Protein AF-A0AA44EJS5-F1 (afdb_monomer)

InterPro domains:
  IPR013342 Mandelate racemase, C-terminal domain [PF13378] (2-54)
  IPR036849 Enolase-like, C-terminal domain superfamily [G3DSA:3.20.20.120] (1-50)
  IPR036849 Enolase-like, C-terminal domain superfamily [SSF51604] (2-90)

Structure (mmCIF, N/CA/C/O backbone):
data_AF-A0AA44EJS5-F1
#
_entry.id   AF-A0AA44EJS5-F1
#
loop_
_atom_site.group_PDB
_atom_site.id
_atom_site.type_symbol
_atom_site.label_atom_id
_atom_site.label_alt_id
_atom_site.label_comp_id
_atom_site.label_asym_id
_atom_site.label_entity_id
_atom_site.label_seq_id
_atom_site.pdbx_PDB_ins_code
_atom_site.Cartn_x
_atom_site.Cartn_y
_atom_site.Cartn_z
_atom_site.occupancy
_atom_site.B_iso_or_equiv
_atom_site.auth_seq_id
_atom_site.auth_comp_id
_atom_site.auth_asym_id
_atom_site.auth_atom_id
_atom_site.pdbx_PDB_model_num
ATOM 1 N N . MET A 1 1 ? -3.210 5.146 6.265 1.00 96.38 1 MET A N 1
ATOM 2 C CA . MET A 1 1 ? -4.496 5.267 5.538 1.00 96.38 1 MET A CA 1
ATOM 3 C C . MET A 1 1 ? -5.679 5.199 6.496 1.00 96.38 1 MET A C 1
ATOM 5 O O . MET A 1 1 ? -6.405 6.175 6.585 1.00 96.38 1 MET A O 1
ATOM 9 N N . THR A 1 2 ? -5.822 4.127 7.281 1.00 97.38 2 THR A N 1
ATOM 10 C CA . THR A 1 2 ? -6.972 3.896 8.180 1.00 97.38 2 THR A CA 1
ATOM 11 C C . THR A 1 2 ? -7.338 5.075 9.091 1.00 97.38 2 THR A C 1
ATOM 13 O O . THR A 1 2 ? -8.488 5.493 9.089 1.00 97.38 2 THR A O 1
ATOM 16 N N . HIS A 1 3 ? -6.381 5.669 9.819 1.00 98.19 3 HIS A N 1
ATOM 17 C CA . HIS A 1 3 ? -6.682 6.779 10.740 1.00 98.19 3 HIS A CA 1
ATOM 18 C C . HIS A 1 3 ? -7.273 8.014 10.047 1.00 98.19 3 HIS A C 1
ATOM 20 O O . HIS A 1 3 ? -8.266 8.555 10.522 1.00 98.19 3 HIS A O 1
ATOM 26 N N . VAL A 1 4 ? -6.689 8.461 8.927 1.00 98.38 4 VAL A N 1
ATOM 27 C CA . VAL A 1 4 ? -7.214 9.636 8.210 1.00 98.38 4 VAL A CA 1
ATOM 28 C C . VAL A 1 4 ? -8.559 9.324 7.560 1.00 98.38 4 VAL A C 1
ATOM 30 O O . VAL A 1 4 ? -9.458 10.154 7.624 1.00 98.38 4 VAL A O 1
ATOM 33 N N . ALA A 1 5 ? -8.734 8.113 7.024 1.00 98.31 5 ALA A N 1
ATOM 34 C CA . ALA A 1 5 ? -10.008 7.675 6.465 1.00 98.31 5 ALA A CA 1
ATOM 35 C C . ALA A 1 5 ? -11.127 7.707 7.517 1.00 98.31 5 ALA A C 1
ATOM 37 O O . ALA A 1 5 ? -12.165 8.319 7.293 1.00 98.31 5 ALA A O 1
ATOM 38 N N . ALA A 1 6 ? -10.872 7.151 8.704 1.00 98.00 6 ALA A N 1
ATOM 39 C CA . ALA A 1 6 ? -11.828 7.151 9.809 1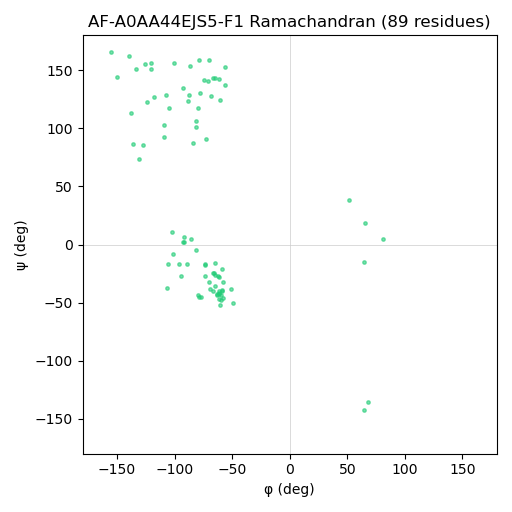.00 98.00 6 ALA A CA 1
ATOM 40 C C . ALA A 1 6 ? -12.149 8.553 10.357 1.00 98.00 6 ALA A C 1
ATOM 42 O O . ALA A 1 6 ? -13.226 8.768 10.906 1.00 98.00 6 ALA A O 1
ATOM 43 N N . ALA A 1 7 ? -11.226 9.506 10.215 1.00 98.31 7 ALA A N 1
ATOM 44 C CA . ALA A 1 7 ? -11.398 10.883 10.670 1.00 98.31 7 ALA A CA 1
ATOM 45 C C . ALA A 1 7 ? -11.984 11.823 9.598 1.00 98.31 7 ALA A C 1
ATOM 47 O O . ALA A 1 7 ? -12.110 13.018 9.862 1.00 98.31 7 ALA A O 1
ATOM 48 N N . THR A 1 8 ? -12.323 11.324 8.403 1.00 98.62 8 THR A N 1
ATOM 49 C CA . THR A 1 8 ? -12.786 12.148 7.274 1.00 98.62 8 THR A CA 1
ATOM 50 C C . THR A 1 8 ? -14.280 11.921 7.013 1.00 98.62 8 THR A C 1
ATOM 52 O O . THR A 1 8 ? -14.636 10.925 6.385 1.00 98.62 8 THR A O 1
ATOM 55 N N . PRO A 1 9 ? -15.180 12.838 7.432 1.00 98.38 9 PRO A N 1
ATOM 56 C CA . PRO A 1 9 ? -16.629 12.610 7.364 1.00 98.38 9 PRO A CA 1
ATOM 57 C C . PRO A 1 9 ? -17.189 12.411 5.951 1.00 98.38 9 PRO A C 1
ATOM 59 O O . PRO A 1 9 ? -18.229 11.785 5.782 1.00 98.38 9 PRO A O 1
ATOM 62 N N . ASN A 1 10 ? -16.529 12.974 4.940 1.00 98.31 10 ASN A N 1
ATOM 63 C CA . ASN A 1 10 ? -16.957 12.924 3.544 1.00 98.31 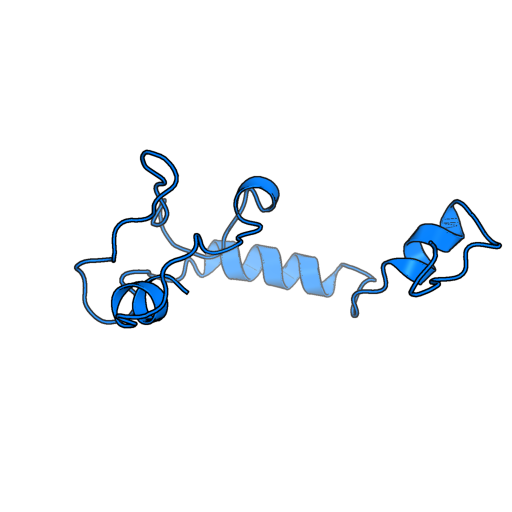10 ASN A CA 1
ATOM 64 C C . ASN A 1 10 ? -16.182 11.899 2.697 1.00 98.31 10 ASN A C 1
ATOM 66 O O . ASN A 1 10 ? -16.313 11.914 1.474 1.00 98.31 10 ASN A O 1
ATOM 70 N N . LEU A 1 11 ? -15.385 11.018 3.311 1.00 98.12 11 LEU A N 1
ATOM 71 C CA . LEU A 1 11 ? -14.792 9.880 2.611 1.00 98.12 11 LEU A CA 1
ATOM 72 C C . LEU A 1 11 ? -15.808 8.731 2.582 1.00 98.12 11 LEU A C 1
ATOM 74 O O . LEU A 1 11 ? -15.858 7.910 3.491 1.00 98.12 11 LEU A O 1
ATOM 78 N N . SER A 1 12 ? -16.666 8.726 1.561 1.00 96.94 12 SER A N 1
ATOM 79 C CA . SER A 1 12 ? -17.833 7.834 1.486 1.00 96.94 12 SER A CA 1
ATOM 80 C C . SER A 1 12 ? -17.663 6.609 0.582 1.00 96.94 12 SER A C 1
ATOM 82 O O . SER A 1 12 ? -18.554 5.766 0.555 1.00 96.94 12 SER A O 1
ATOM 84 N N . TYR A 1 13 ? -16.571 6.525 -0.179 1.00 98.31 13 TYR A N 1
ATOM 85 C CA . TYR A 1 13 ? -16.224 5.346 -0.978 1.00 98.31 13 TYR A CA 1
ATOM 86 C C . TYR A 1 13 ? -15.163 4.507 -0.268 1.00 98.31 13 TYR A C 1
ATOM 88 O O . TYR A 1 13 ? -14.384 5.031 0.532 1.00 98.31 13 TYR A O 1
ATOM 96 N N . ASP A 1 14 ? -15.121 3.218 -0.601 1.00 98.19 14 ASP A N 1
ATOM 97 C CA . ASP A 1 14 ? -14.118 2.295 -0.081 1.00 98.19 14 ASP A CA 1
ATOM 98 C C . ASP A 1 14 ? -12.703 2.724 -0.494 1.00 98.19 14 ASP A C 1
ATOM 100 O O . ASP A 1 14 ? -12.465 3.201 -1.605 1.00 98.19 14 ASP A O 1
ATOM 104 N N . CYS A 1 15 ? -11.747 2.552 0.418 1.00 98.44 15 CYS A N 1
ATOM 105 C CA . CYS A 1 15 ? -10.343 2.827 0.138 1.00 98.44 15 CYS A CA 1
ATOM 106 C C . CYS A 1 15 ? -9.721 1.685 -0.668 1.00 98.44 15 CYS A C 1
ATOM 108 O O . CYS A 1 15 ? -9.746 0.532 -0.233 1.00 98.44 15 CYS A O 1
ATOM 110 N N . ASP A 1 16 ? -9.034 2.025 -1.756 1.00 98.44 16 ASP A N 1
ATOM 111 C CA . ASP A 1 16 ? -8.179 1.071 -2.456 1.00 98.44 16 ASP A CA 1
ATOM 112 C C . ASP A 1 16 ? -7.007 0.626 -1.575 1.00 98.44 16 ASP A C 1
ATOM 114 O O . ASP A 1 16 ? -6.404 1.410 -0.836 1.00 98.44 16 ASP A O 1
ATOM 118 N N . THR A 1 17 ? -6.632 -0.646 -1.684 1.00 97.38 17 THR A N 1
ATOM 119 C CA . THR A 1 17 ? -5.435 -1.182 -1.037 1.00 97.38 17 THR A CA 1
ATOM 120 C C . THR A 1 17 ? -4.839 -2.329 -1.840 1.00 97.38 17 THR A C 1
ATOM 122 O O . THR A 1 17 ? -5.553 -3.152 -2.406 1.00 97.38 17 THR A O 1
ATOM 125 N N . HIS A 1 18 ? -3.509 -2.410 -1.853 1.00 97.19 18 HIS A N 1
ATOM 126 C CA . HIS A 1 18 ? -2.773 -3.531 -2.442 1.00 97.19 18 HIS A CA 1
ATOM 127 C C . HIS A 1 18 ? -2.458 -4.634 -1.420 1.00 97.19 18 HIS A C 1
ATOM 129 O O . HIS A 1 18 ? -1.756 -5.581 -1.755 1.00 97.19 18 HIS A O 1
ATOM 135 N N . PHE A 1 19 ? -2.974 -4.543 -0.187 1.00 95.06 19 PHE A N 1
ATOM 136 C CA . PHE A 1 19 ? -2.661 -5.484 0.895 1.00 95.06 19 PHE A CA 1
ATOM 137 C C . PHE A 1 19 ? -2.823 -6.977 0.531 1.00 95.06 19 PHE A C 1
ATOM 139 O O . PHE A 1 19 ? -1.948 -7.754 0.918 1.00 95.06 19 PHE A O 1
ATOM 146 N N . PRO A 1 20 ? -3.836 -7.402 -0.262 1.00 94.88 20 PRO A N 1
ATOM 147 C CA . PRO A 1 20 ? -3.945 -8.797 -0.706 1.00 94.88 20 PRO A CA 1
ATOM 148 C C . PRO A 1 20 ? -2.738 -9.319 -1.508 1.00 94.88 20 PRO A C 1
ATOM 150 O O . PRO A 1 20 ? -2.544 -10.528 -1.578 1.00 94.88 20 PRO A O 1
ATOM 153 N N . TRP A 1 21 ? -1.927 -8.431 -2.096 1.00 96.88 21 TRP A N 1
ATOM 154 C CA . TRP A 1 21 ? -0.765 -8.778 -2.923 1.00 96.88 21 TRP A CA 1
ATOM 155 C C . TRP A 1 21 ? 0.569 -8.776 -2.163 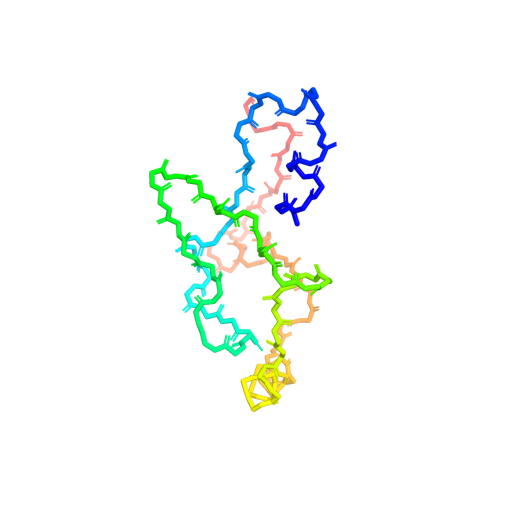1.00 96.88 21 TRP A C 1
ATOM 157 O O . TRP A 1 21 ? 1.543 -9.323 -2.672 1.00 96.88 21 TRP A O 1
ATOM 167 N N . THR A 1 22 ? 0.652 -8.162 -0.976 1.00 91.25 22 THR A N 1
ATOM 168 C CA . THR A 1 22 ? 1.941 -7.949 -0.290 1.00 91.25 22 THR A CA 1
ATOM 169 C C . THR A 1 22 ? 2.439 -9.202 0.436 1.00 91.25 22 THR A C 1
ATOM 171 O O . THR A 1 22 ? 3.624 -9.514 0.369 1.00 91.25 22 THR A O 1
ATOM 174 N N . GLY A 1 23 ? 1.565 -9.921 1.151 1.00 86.62 23 GLY A N 1
ATOM 175 C CA . GLY A 1 23 ? 1.880 -11.177 1.861 1.00 86.62 23 GLY A CA 1
ATOM 176 C C . GLY A 1 23 ? 2.881 -11.094 3.032 1.00 86.62 23 GLY A C 1
ATOM 177 O O . GLY A 1 23 ? 2.946 -12.024 3.834 1.00 86.62 23 GLY A O 1
ATOM 178 N N . VAL A 1 24 ? 3.642 -10.004 3.162 1.00 92.75 24 VAL A N 1
ATOM 179 C CA . VAL A 1 24 ? 4.662 -9.767 4.198 1.00 92.75 24 VAL A CA 1
ATOM 180 C C . VAL A 1 24 ? 4.620 -8.323 4.711 1.00 92.75 24 VAL A C 1
ATOM 182 O O . VAL A 1 24 ? 4.065 -7.445 4.055 1.00 92.75 24 VAL A O 1
ATOM 185 N N . ASP A 1 25 ? 5.218 -8.064 5.879 1.00 95.12 25 ASP A N 1
ATOM 186 C CA . ASP A 1 25 ? 5.312 -6.724 6.475 1.00 95.12 25 ASP A CA 1
ATOM 187 C C . ASP A 1 25 ? 6.518 -6.621 7.434 1.00 95.12 25 ASP A C 1
ATOM 189 O O . ASP A 1 25 ? 7.091 -7.630 7.850 1.00 95.12 25 ASP A O 1
ATOM 193 N N . VAL A 1 26 ? 6.887 -5.397 7.804 1.00 97.19 26 VAL A N 1
ATOM 194 C CA . VAL A 1 26 ? 7.915 -5.035 8.791 1.00 97.19 26 VAL A CA 1
ATOM 195 C C . VAL A 1 26 ? 7.347 -4.838 10.200 1.00 97.19 26 VAL A C 1
ATOM 197 O O . VAL A 1 26 ? 8.082 -4.466 11.109 1.00 97.19 26 VAL A O 1
ATOM 200 N N . THR A 1 27 ? 6.049 -5.043 10.407 1.00 96.56 27 THR A N 1
ATOM 201 C CA . THR A 1 27 ? 5.393 -4.848 11.706 1.00 96.56 27 THR A CA 1
ATOM 202 C C . THR A 1 27 ? 5.467 -6.090 12.602 1.00 96.56 27 THR A C 1
ATOM 204 O O . THR A 1 27 ? 5.598 -7.232 12.137 1.00 96.56 27 THR A O 1
ATOM 207 N N . GLU A 1 28 ? 5.413 -5.870 13.916 1.00 96.31 28 GLU A N 1
ATOM 208 C CA . GLU A 1 28 ? 5.291 -6.943 14.908 1.00 96.31 28 GLU A CA 1
ATOM 209 C C . GLU A 1 28 ? 3.887 -7.568 14.867 1.00 96.31 28 GLU A C 1
ATOM 211 O O . GLU A 1 28 ? 2.883 -6.868 14.747 1.00 96.31 28 GLU A O 1
ATOM 216 N N . GLY A 1 29 ? 3.806 -8.893 15.023 1.00 90.25 29 GLY A N 1
ATOM 217 C CA . GLY A 1 29 ? 2.527 -9.609 15.066 1.00 90.25 29 GLY A CA 1
ATOM 218 C C . GLY A 1 29 ? 1.734 -9.545 13.754 1.00 90.25 29 GLY A C 1
ATOM 219 O O . GLY A 1 29 ? 2.308 -9.642 12.669 1.00 90.25 29 GLY A O 1
ATOM 220 N N . VAL A 1 30 ? 0.405 -9.439 13.878 1.00 85.38 30 VAL A N 1
ATOM 221 C CA . VAL A 1 30 ? -0.555 -9.342 12.763 1.00 85.38 30 VAL A CA 1
ATOM 222 C C . VAL A 1 30 ? -1.501 -8.161 13.030 1.00 85.38 30 VAL A C 1
ATOM 224 O O . VAL A 1 30 ? -2.644 -8.366 13.437 1.00 85.38 30 VAL A O 1
ATOM 227 N N . PRO A 1 31 ? -1.035 -6.906 12.884 1.00 81.94 31 PRO A N 1
ATOM 228 C CA . PRO A 1 31 ? -1.817 -5.740 13.296 1.00 81.94 31 PRO A CA 1
ATOM 229 C C . PRO A 1 31 ? -2.989 -5.433 12.356 1.00 81.94 31 PRO A C 1
ATOM 231 O O . PRO A 1 31 ? -3.901 -4.700 12.730 1.00 81.94 31 PRO A O 1
ATOM 234 N N . PHE A 1 32 ? -2.972 -5.977 11.138 1.00 91.56 32 PHE A N 1
ATOM 235 C CA . PHE A 1 32 ? -3.974 -5.701 10.117 1.00 91.56 32 PHE A CA 1
ATOM 236 C C . PHE A 1 32 ? -4.861 -6.921 9.888 1.00 91.56 32 PHE A C 1
ATOM 238 O O . PHE A 1 32 ? -4.555 -7.790 9.073 1.00 91.56 32 PHE A O 1
ATOM 245 N N . VAL A 1 33 ? -5.975 -6.972 10.614 1.00 92.38 33 VAL A N 1
ATOM 246 C CA . VAL A 1 33 ? -7.011 -7.992 10.437 1.00 92.38 33 VAL A CA 1
ATOM 247 C C . VAL A 1 33 ? -8.190 -7.353 9.719 1.00 92.38 33 VAL A C 1
ATOM 249 O O . VAL A 1 33 ? -8.795 -6.405 10.218 1.00 92.38 33 VAL A O 1
ATOM 252 N N . PHE A 1 34 ? -8.488 -7.858 8.524 1.00 95.31 34 PHE A N 1
ATOM 253 C CA . PHE A 1 34 ? -9.645 -7.421 7.755 1.00 95.31 34 PHE A CA 1
ATOM 254 C C . PHE A 1 34 ? -10.873 -8.237 8.150 1.00 95.31 34 PHE A C 1
ATOM 256 O O . PHE A 1 34 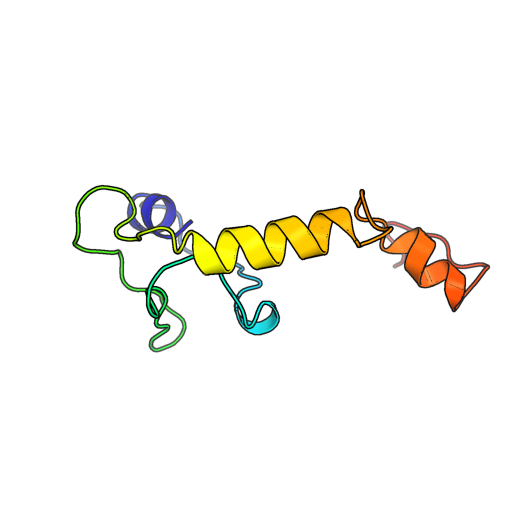? -10.861 -9.465 8.079 1.00 95.31 34 PHE A O 1
ATOM 263 N N . GLU A 1 35 ? -11.961 -7.550 8.479 1.00 96.44 35 GLU A N 1
ATOM 264 C CA . GLU A 1 35 ? -13.261 -8.157 8.747 1.00 96.44 35 GLU A CA 1
ATOM 265 C C . GLU A 1 35 ? -14.310 -7.531 7.832 1.00 96.44 35 GLU A C 1
ATOM 267 O O . GLU A 1 35 ? -14.503 -6.316 7.823 1.00 96.44 35 GLU A O 1
ATOM 272 N N . ARG A 1 36 ? -14.992 -8.366 7.033 1.00 97.06 36 ARG A N 1
ATOM 273 C CA . ARG A 1 36 ? -16.027 -7.931 6.071 1.00 97.06 36 ARG A CA 1
ATOM 274 C C . ARG A 1 36 ? -15.564 -6.794 5.140 1.00 97.06 36 ARG A C 1
ATOM 276 O O . ARG A 1 36 ? -16.334 -5.894 4.833 1.00 97.06 36 ARG A O 1
ATOM 283 N N . GLY A 1 37 ? -14.303 -6.839 4.703 1.00 97.00 37 GLY A N 1
ATOM 284 C CA . GLY A 1 37 ? -13.718 -5.834 3.806 1.00 97.00 37 GLY A CA 1
ATOM 285 C C . GLY A 1 37 ? -13.239 -4.553 4.496 1.00 97.00 37 GLY A C 1
ATOM 286 O O . GLY A 1 37 ? -12.788 -3.639 3.817 1.00 97.00 37 GLY A O 1
ATOM 287 N N . SER A 1 38 ? -13.292 -4.471 5.827 1.00 96.88 38 SER A N 1
ATOM 288 C CA . SER A 1 38 ? -12.875 -3.289 6.587 1.00 96.88 38 SER A CA 1
ATOM 289 C C . SER A 1 38 ? -11.746 -3.596 7.566 1.00 96.88 38 SER A C 1
ATOM 291 O O . SER A 1 38 ? -11.582 -4.727 8.018 1.00 96.88 38 SER A O 1
ATOM 293 N N . LEU A 1 39 ? -10.989 -2.558 7.915 1.00 96.69 39 LEU A N 1
ATOM 294 C CA . LEU A 1 39 ? -9.992 -2.568 8.983 1.00 96.69 39 LEU A CA 1
ATOM 295 C C . LEU A 1 39 ? -10.526 -1.754 10.162 1.00 96.69 39 LEU A C 1
ATOM 297 O O . LEU A 1 39 ? -10.921 -0.601 9.978 1.00 96.69 39 LEU A O 1
ATOM 301 N N . GLU A 1 40 ? -10.508 -2.327 11.366 1.00 95.81 40 GLU A N 1
ATOM 302 C CA . GLU A 1 40 ? -10.806 -1.562 12.579 1.00 95.81 40 GLU A CA 1
ATOM 303 C C . GLU A 1 40 ? -9.705 -0.514 12.820 1.00 95.81 40 GLU A C 1
ATOM 305 O O . GLU A 1 40 ? -8.520 -0.752 12.572 1.00 95.81 40 GLU A O 1
ATOM 310 N N . VAL A 1 41 ? -10.090 0.667 13.307 1.00 96.56 41 VAL A N 1
ATOM 311 C CA . VAL A 1 41 ? -9.120 1.685 13.722 1.00 96.56 41 VAL A CA 1
ATOM 312 C C . VAL A 1 41 ? -8.393 1.192 14.979 1.00 96.56 41 VAL A C 1
ATOM 314 O O . VAL A 1 41 ? -9.060 0.846 15.959 1.00 96.56 41 VAL A O 1
ATOM 317 N N . PRO A 1 42 ? -7.047 1.190 15.003 1.00 94.44 42 PRO A N 1
ATOM 318 C CA . PRO A 1 42 ? -6.302 0.792 16.190 1.00 94.44 42 PRO A CA 1
ATOM 319 C C . PRO A 1 42 ? -6.681 1.624 17.424 1.00 94.44 42 PRO A C 1
ATOM 321 O O . PRO A 1 42 ? -6.812 2.845 17.347 1.00 94.44 42 PRO A O 1
ATOM 324 N N . LYS A 1 43 ? -6.830 0.956 18.576 1.0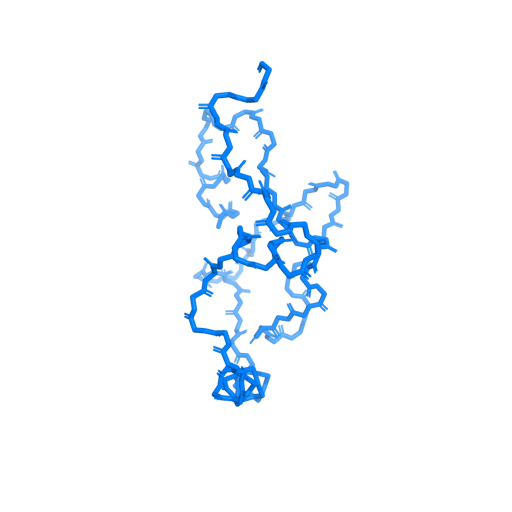0 92.94 43 LYS A N 1
ATOM 325 C CA . LYS A 1 43 ? -7.230 1.578 19.857 1.00 92.94 43 LYS A CA 1
ATOM 326 C C . LYS A 1 43 ? -6.051 2.084 20.695 1.00 92.94 43 LYS A C 1
ATOM 328 O O . LYS A 1 43 ? -6.246 2.861 21.626 1.00 92.94 43 LYS A O 1
ATOM 333 N N . ASN A 1 44 ? -4.841 1.624 20.390 1.00 92.81 44 ASN A N 1
ATOM 334 C CA . ASN A 1 44 ? -3.622 2.024 21.089 1.00 92.81 44 ASN A CA 1
ATOM 335 C C . ASN A 1 44 ? -3.134 3.405 20.611 1.00 92.81 44 ASN A C 1
ATOM 337 O O . ASN A 1 44 ? -3.464 3.810 19.496 1.00 92.81 44 ASN A O 1
ATOM 341 N N . PRO A 1 45 ? -2.319 4.122 21.409 1.00 96.50 45 PRO A N 1
ATOM 342 C CA . PRO A 1 45 ? -1.768 5.416 21.013 1.00 96.50 45 PRO A CA 1
ATOM 343 C C . PRO A 1 45 ? -0.979 5.385 19.695 1.00 96.50 45 PRO A C 1
ATOM 345 O O . PRO A 1 45 ? -0.361 4.382 19.329 1.00 96.50 45 PRO A O 1
ATOM 348 N N . GLY A 1 46 ? -0.939 6.530 19.011 1.00 96.69 46 GLY A N 1
ATOM 349 C CA . GLY A 1 46 ? -0.233 6.672 17.738 1.00 96.69 46 GLY A CA 1
ATOM 350 C C . GLY A 1 46 ? -0.907 5.875 16.620 1.00 96.69 46 GLY A C 1
ATOM 351 O O . GLY A 1 46 ? -2.124 5.917 16.478 1.00 96.69 46 GLY A O 1
ATOM 352 N N . LEU A 1 47 ? -0.107 5.163 15.821 1.00 96.62 47 LEU A N 1
ATOM 353 C CA . LEU A 1 47 ? -0.607 4.295 14.745 1.00 96.62 47 LEU A CA 1
ATOM 354 C C . LEU A 1 47 ? -1.067 2.913 15.242 1.00 96.62 47 LEU A C 1
ATOM 356 O O . LEU A 1 47 ? -1.530 2.104 14.444 1.00 96.62 47 LEU A O 1
ATOM 360 N N . GLY A 1 48 ? -0.880 2.608 16.531 1.00 95.31 48 GLY A N 1
ATOM 361 C CA . GLY A 1 48 ? -1.231 1.314 17.117 1.00 95.31 48 GLY A CA 1
ATOM 362 C C . GLY A 1 48 ? -0.432 0.113 16.597 1.00 95.31 48 GLY A C 1
ATOM 363 O O . GLY A 1 48 ? -0.873 -1.018 16.787 1.00 95.31 48 GLY A O 1
ATOM 364 N N . ILE A 1 49 ? 0.728 0.346 15.974 1.00 96.19 49 ILE A N 1
ATOM 365 C CA . ILE A 1 49 ? 1.649 -0.687 15.477 1.00 96.19 49 ILE A CA 1
ATOM 366 C C . ILE A 1 49 ? 3.061 -0.491 16.034 1.00 96.19 49 ILE A C 1
ATOM 368 O O . ILE A 1 49 ? 3.464 0.631 16.346 1.00 96.19 49 ILE A O 1
ATOM 372 N N . SER A 1 50 ? 3.816 -1.587 16.082 1.00 96.31 50 SER A N 1
ATOM 373 C CA . SER A 1 50 ? 5.236 -1.620 16.443 1.00 96.31 50 SER A CA 1
ATOM 374 C C . SER A 1 50 ? 6.065 -2.191 15.294 1.00 96.31 50 SER A C 1
ATOM 376 O O . SER A 1 50 ? 5.580 -3.002 14.502 1.00 96.31 50 SER A O 1
ATOM 378 N N . LEU A 1 51 ? 7.319 -1.754 15.198 1.00 97.62 51 LEU A N 1
ATOM 379 C CA . LEU A 1 51 ? 8.256 -2.177 14.160 1.00 97.62 51 LEU A CA 1
ATOM 380 C C . LEU A 1 51 ? 9.015 -3.438 14.587 1.00 97.62 51 LEU A C 1
ATOM 382 O O . LEU A 1 51 ? 9.763 -3.401 15.562 1.00 97.62 51 LEU A O 1
ATOM 386 N N . ASP A 1 52 ? 8.935 -4.492 13.781 1.00 98.25 52 ASP A N 1
ATOM 387 C CA . ASP A 1 52 ? 9.795 -5.664 13.904 1.00 98.25 52 ASP A CA 1
ATOM 388 C C . ASP A 1 52 ? 11.142 -5.374 13.223 1.00 98.25 52 ASP A C 1
ATOM 390 O O . ASP A 1 52 ? 11.292 -5.403 11.996 1.00 98.25 52 ASP A O 1
ATOM 394 N N . ARG A 1 53 ? 12.154 -5.065 14.040 1.00 98.31 53 ARG A N 1
ATOM 395 C CA . ARG A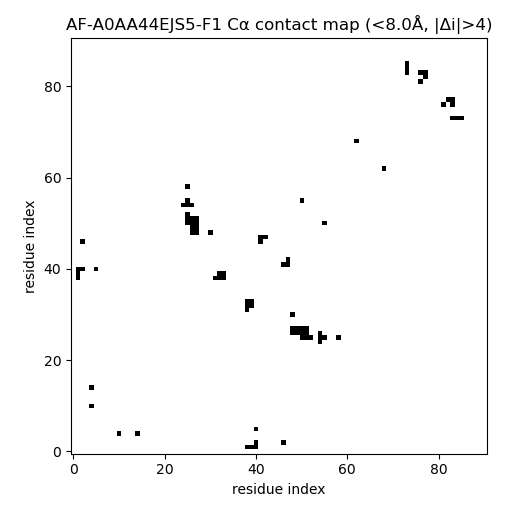 1 53 ? 13.491 -4.692 13.552 1.00 98.31 53 ARG A CA 1
ATOM 396 C C . ARG A 1 53 ? 14.220 -5.831 12.842 1.00 98.31 53 ARG A C 1
ATOM 398 O O . ARG A 1 53 ? 15.093 -5.552 12.023 1.00 98.31 53 ARG A O 1
ATOM 405 N N . HIS A 1 54 ? 13.883 -7.081 13.147 1.00 98.00 54 HIS A N 1
ATOM 406 C CA . HIS A 1 54 ? 14.482 -8.237 12.494 1.00 98.00 54 HIS A CA 1
ATOM 407 C C . HIS A 1 54 ? 13.882 -8.444 11.099 1.00 98.00 54 HIS A C 1
ATOM 409 O O . HIS A 1 54 ? 14.619 -8.600 10.129 1.00 98.00 54 HIS A O 1
ATOM 415 N N . LYS A 1 55 ? 12.554 -8.351 10.952 1.00 97.75 55 LYS A N 1
ATOM 416 C CA . LYS A 1 55 ? 11.926 -8.345 9.619 1.00 97.75 55 LYS A CA 1
ATOM 417 C C . LYS A 1 55 ? 12.434 -7.178 8.777 1.00 97.75 55 LYS A C 1
ATOM 419 O O . LYS A 1 55 ? 12.778 -7.367 7.612 1.00 97.75 55 LYS A O 1
ATOM 424 N N . LEU A 1 56 ? 12.545 -5.988 9.372 1.00 98.25 56 LEU A N 1
ATOM 425 C CA . LEU A 1 56 ? 13.086 -4.820 8.680 1.00 98.25 56 LEU A CA 1
ATOM 426 C C . LEU A 1 56 ? 14.505 -5.067 8.153 1.00 98.25 56 LEU A C 1
ATOM 428 O O . LEU A 1 56 ? 14.777 -4.730 7.003 1.00 98.25 56 LEU A O 1
ATOM 432 N N . SER A 1 57 ? 15.406 -5.649 8.952 1.00 98.38 57 SER A N 1
ATOM 433 C CA . SER A 1 57 ? 16.780 -5.896 8.500 1.00 98.38 57 SER A CA 1
ATOM 434 C C . SER A 1 57 ? 16.844 -6.904 7.350 1.00 98.38 57 SER A C 1
ATOM 436 O O . SER A 1 57 ? 17.636 -6.711 6.429 1.00 98.38 57 SER A O 1
ATOM 438 N N . ILE A 1 58 ? 15.975 -7.922 7.344 1.00 97.81 58 ILE A N 1
ATOM 439 C CA . ILE A 1 58 ? 15.846 -8.873 6.230 1.00 97.81 58 ILE A CA 1
ATOM 440 C C . ILE A 1 58 ? 15.453 -8.143 4.943 1.00 97.81 58 ILE A C 1
ATOM 442 O O . ILE A 1 58 ? 16.122 -8.295 3.920 1.00 97.81 58 ILE A O 1
ATOM 446 N N . PHE A 1 59 ? 14.397 -7.329 4.981 1.00 97.00 59 PHE A N 1
ATOM 447 C CA . PHE A 1 59 ? 13.926 -6.626 3.786 1.00 97.00 59 PHE A CA 1
ATOM 448 C C . PHE A 1 59 ? 14.881 -5.518 3.333 1.00 97.00 59 PHE A C 1
ATOM 450 O O . PHE A 1 59 ? 15.034 -5.307 2.132 1.00 97.00 59 PHE A O 1
ATOM 457 N N . ALA A 1 60 ? 15.587 -4.867 4.261 1.00 97.31 60 ALA A N 1
ATOM 458 C CA . ALA A 1 60 ? 16.669 -3.947 3.923 1.00 97.31 60 ALA A CA 1
ATOM 459 C C . ALA A 1 60 ? 17.823 -4.682 3.216 1.00 97.31 60 ALA A C 1
ATOM 461 O O . ALA A 1 60 ? 18.314 -4.219 2.192 1.00 97.31 60 ALA A O 1
ATOM 462 N N . GLY A 1 61 ? 18.206 -5.870 3.697 1.00 97.56 61 GLY A N 1
ATOM 463 C CA . GLY A 1 61 ? 19.199 -6.714 3.030 1.00 97.56 61 GLY A CA 1
ATOM 464 C C . GLY A 1 61 ? 18.769 -7.142 1.624 1.00 97.56 61 GLY A C 1
ATOM 465 O O . GLY A 1 61 ? 19.570 -7.078 0.692 1.00 97.56 61 GLY A O 1
ATOM 466 N N . LEU A 1 62 ? 17.497 -7.515 1.445 1.00 96.25 62 LEU A N 1
ATOM 467 C CA . LEU A 1 62 ? 16.933 -7.830 0.128 1.00 96.25 62 LEU A CA 1
ATOM 468 C C . LEU A 1 62 ? 16.982 -6.619 -0.814 1.00 96.25 62 LEU A C 1
ATOM 470 O O . LEU A 1 62 ? 17.338 -6.766 -1.983 1.00 96.25 62 LEU A O 1
ATOM 474 N N . TYR A 1 63 ? 16.657 -5.427 -0.305 1.00 96.25 63 TYR A N 1
ATOM 475 C CA . TYR A 1 63 ? 16.755 -4.182 -1.063 1.00 96.25 63 TYR A CA 1
ATOM 476 C C . TYR A 1 63 ? 18.186 -3.917 -1.553 1.00 96.25 63 TYR A C 1
ATOM 478 O O . TYR A 1 63 ? 18.379 -3.509 -2.699 1.00 96.25 63 TYR A O 1
ATOM 486 N N . GLU A 1 64 ? 19.203 -4.187 -0.733 1.00 96.88 64 GLU A N 1
ATOM 487 C CA . GLU A 1 64 ? 20.598 -4.030 -1.155 1.00 96.88 64 GLU A CA 1
ATOM 488 C C . GLU A 1 64 ? 20.995 -5.031 -2.245 1.00 96.88 64 GLU A C 1
ATOM 490 O O . GLU A 1 64 ? 21.658 -4.653 -3.211 1.00 96.88 64 GLU A O 1
ATOM 495 N N . GLN A 1 65 ? 20.538 -6.280 -2.133 1.00 96.88 65 GLN A N 1
ATOM 496 C CA . GLN A 1 65 ? 20.864 -7.358 -3.073 1.00 96.88 65 GLN A CA 1
ATOM 497 C C . GLN A 1 65 ? 20.146 -7.245 -4.424 1.00 96.88 65 GLN A C 1
ATOM 499 O O . GLN A 1 65 ? 20.650 -7.758 -5.424 1.00 96.88 65 GLN A O 1
ATOM 504 N N . THR A 1 66 ? 18.972 -6.607 -4.483 1.00 94.69 66 THR A N 1
ATOM 505 C CA . THR A 1 66 ? 18.239 -6.460 -5.747 1.00 94.69 66 THR A CA 1
ATOM 506 C C . THR A 1 66 ? 18.874 -5.415 -6.666 1.00 94.69 66 THR A C 1
ATOM 508 O O . THR A 1 66 ? 19.309 -4.343 -6.237 1.00 94.69 66 THR A O 1
ATOM 511 N N . ALA A 1 67 ? 18.874 -5.711 -7.968 1.00 89.75 67 ALA A N 1
ATOM 512 C CA . ALA A 1 67 ? 19.258 -4.766 -9.015 1.00 89.75 67 ALA A CA 1
ATOM 513 C C . ALA A 1 67 ? 18.187 -3.683 -9.259 1.00 89.75 67 ALA A C 1
ATOM 515 O O . ALA A 1 67 ? 18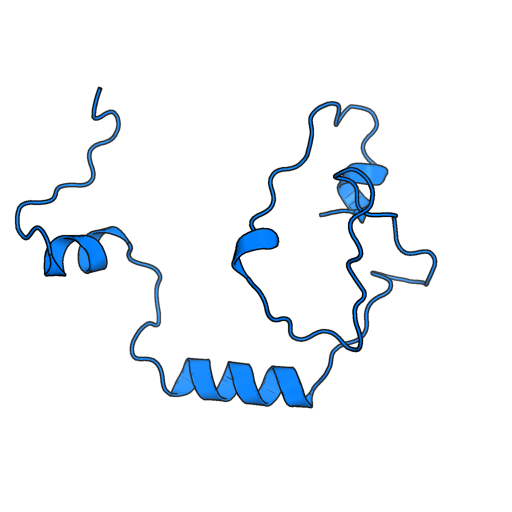.473 -2.653 -9.864 1.00 89.75 67 ALA A O 1
ATOM 516 N N . MET A 1 68 ? 16.953 -3.903 -8.793 1.00 91.25 68 MET A N 1
ATOM 517 C CA . MET A 1 68 ? 15.849 -2.961 -8.957 1.00 91.25 68 MET A CA 1
ATOM 518 C C . MET A 1 68 ? 15.939 -1.858 -7.899 1.00 91.25 68 MET A C 1
ATOM 520 O O . MET A 1 68 ? 15.651 -2.090 -6.727 1.00 91.25 68 MET A O 1
ATOM 524 N N . LYS A 1 69 ? 16.341 -0.656 -8.316 1.00 92.75 69 LYS A N 1
ATOM 525 C CA . LYS A 1 69 ? 16.396 0.541 -7.453 1.00 92.75 69 LYS A CA 1
ATOM 526 C C . LYS A 1 69 ? 15.273 1.536 -7.736 1.00 92.75 69 LYS A C 1
ATOM 528 O O . LYS A 1 69 ? 14.952 2.361 -6.890 1.00 92.75 69 LYS A O 1
ATOM 533 N N . GLU A 1 70 ? 14.636 1.398 -8.891 1.00 95.88 70 GLU A N 1
ATOM 534 C CA . GLU A 1 70 ? 13.460 2.158 -9.290 1.00 95.88 70 GLU A CA 1
ATOM 535 C C . GLU A 1 70 ? 12.411 1.206 -9.862 1.00 95.88 70 GLU A C 1
ATOM 537 O O . GLU A 1 70 ? 12.736 0.149 -10.410 1.00 95.88 70 GLU A O 1
ATOM 542 N N . ARG A 1 71 ? 11.138 1.580 -9.720 1.00 96.69 71 ARG A N 1
ATOM 543 C CA . ARG A 1 71 ? 10.032 0.854 -10.339 1.00 96.69 71 ARG A CA 1
ATOM 544 C C . ARG A 1 71 ? 9.930 1.261 -11.808 1.00 96.69 71 ARG A C 1
ATOM 546 O O . ARG A 1 71 ? 9.593 2.407 -12.092 1.00 96.69 71 ARG A O 1
ATOM 553 N N . ASP A 1 72 ? 10.123 0.306 -12.714 1.00 96.50 72 ASP A N 1
ATOM 554 C CA . ASP A 1 72 ? 9.872 0.492 -14.145 1.00 96.50 72 ASP A CA 1
ATOM 555 C C . ASP A 1 72 ? 9.139 -0.710 -14.756 1.00 96.50 72 ASP A C 1
ATOM 557 O O . ASP A 1 72 ? 9.723 -1.643 -15.315 1.00 96.50 72 ASP A O 1
ATOM 561 N N . ASP A 1 73 ? 7.812 -0.659 -14.662 1.00 97.25 73 ASP A N 1
ATOM 562 C CA . ASP A 1 73 ? 6.916 -1.671 -15.218 1.00 97.25 73 ASP A CA 1
ATOM 563 C C . ASP A 1 73 ? 7.052 -1.774 -16.752 1.00 97.25 73 ASP A C 1
ATOM 565 O O . ASP A 1 73 ? 6.821 -2.834 -17.330 1.00 97.25 73 ASP A O 1
ATOM 569 N N . THR A 1 74 ? 7.430 -0.682 -17.431 1.00 96.94 74 THR A N 1
ATOM 570 C CA . THR A 1 74 ? 7.521 -0.640 -18.899 1.00 96.94 74 THR A CA 1
ATOM 571 C C . THR A 1 74 ? 8.803 -1.298 -19.386 1.00 96.94 74 THR A C 1
ATOM 573 O O . THR A 1 74 ? 8.751 -2.100 -20.317 1.00 96.94 74 THR A O 1
ATOM 576 N N . ALA A 1 75 ? 9.943 -0.999 -18.760 1.00 95.94 75 ALA A N 1
ATOM 577 C CA . ALA A 1 75 ? 11.195 -1.685 -19.058 1.00 95.94 75 ALA A CA 1
ATOM 578 C C . ALA A 1 75 ? 11.085 -3.184 -18.765 1.00 95.94 75 ALA A C 1
ATOM 580 O O . ALA A 1 75 ? 11.532 -3.989 -19.579 1.00 95.94 75 ALA A O 1
ATOM 581 N N . TYR A 1 76 ? 10.424 -3.565 -17.663 1.00 96.62 76 TYR A N 1
ATOM 582 C CA . TYR A 1 76 ? 10.171 -4.974 -17.368 1.00 96.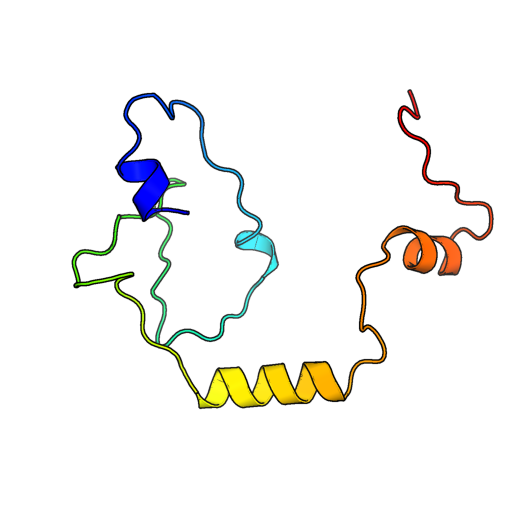62 76 TYR A CA 1
ATOM 583 C C . TYR A 1 76 ? 9.283 -5.637 -18.433 1.00 96.62 76 TYR A C 1
ATOM 585 O O . TYR A 1 76 ? 9.612 -6.719 -18.908 1.00 96.62 76 TYR A O 1
ATOM 593 N N . MET A 1 77 ? 8.214 -4.969 -18.886 1.00 98.00 77 MET A N 1
ATOM 594 C CA . MET A 1 77 ? 7.364 -5.466 -19.978 1.00 98.00 77 MET A CA 1
ATOM 595 C C . MET A 1 77 ? 8.145 -5.678 -21.284 1.00 98.00 77 MET A C 1
ATOM 597 O O . MET A 1 77 ? 7.949 -6.682 -21.966 1.00 98.00 77 MET A O 1
ATOM 601 N N . LYS A 1 78 ? 9.080 -4.777 -21.608 1.00 98.00 78 LYS A N 1
ATOM 602 C CA . LYS A 1 78 ? 9.920 -4.866 -22.814 1.00 98.00 78 LYS A CA 1
ATOM 603 C C . LYS A 1 78 ? 10.874 -6.059 -22.843 1.00 98.00 78 LYS A C 1
ATOM 605 O O . LYS A 1 78 ? 11.371 -6.396 -23.913 1.00 98.00 78 LYS A O 1
ATOM 610 N N . LEU A 1 79 ? 11.116 -6.718 -21.706 1.00 97.06 79 LEU A N 1
ATOM 611 C CA . LEU A 1 79 ? 11.847 -7.989 -21.682 1.00 97.06 79 LEU A CA 1
ATOM 612 C C . LEU A 1 79 ? 11.062 -9.120 -22.362 1.00 97.06 79 LEU A C 1
ATOM 614 O O . LEU A 1 79 ? 11.668 -10.081 -22.831 1.00 97.06 79 LEU A O 1
ATOM 618 N N . PHE A 1 80 ? 9.733 -9.003 -22.412 1.00 98.19 80 PHE A N 1
ATOM 619 C CA . PHE A 1 80 ? 8.828 -9.987 -23.007 1.00 98.19 80 PHE A CA 1
ATOM 620 C C . PHE A 1 80 ? 8.264 -9.505 -24.347 1.00 98.19 80 PHE A C 1
ATOM 622 O O . PHE A 1 80 ? 8.156 -10.291 -25.280 1.00 98.19 80 PHE A O 1
ATOM 629 N N . GLU A 1 81 ? 7.964 -8.208 -24.452 1.00 98.19 81 GLU A N 1
ATOM 630 C CA . GLU A 1 81 ? 7.399 -7.560 -25.639 1.00 98.19 81 GLU A CA 1
ATOM 631 C C . GLU A 1 81 ? 8.262 -6.341 -26.026 1.00 98.19 81 GLU A C 1
ATOM 633 O O . GLU A 1 81 ? 7.972 -5.223 -25.591 1.00 98.19 81 GLU A O 1
ATOM 638 N N . PRO A 1 82 ? 9.345 -6.512 -26.813 1.00 98.12 82 PRO A N 1
ATOM 639 C CA . PRO A 1 82 ? 10.335 -5.452 -27.057 1.00 98.12 82 PRO A CA 1
ATOM 640 C C . PRO A 1 82 ? 9.764 -4.161 -27.661 1.00 98.12 82 PRO A C 1
ATOM 642 O O . PRO A 1 82 ? 10.221 -3.063 -27.330 1.00 98.12 82 PRO A O 1
ATOM 645 N N . ASP A 1 83 ? 8.724 -4.289 -28.488 1.00 97.88 83 ASP A N 1
ATOM 646 C CA . ASP A 1 83 ? 8.033 -3.171 -29.139 1.00 97.88 83 ASP A CA 1
ATOM 647 C C . ASP A 1 83 ? 6.932 -2.546 -28.256 1.00 97.88 83 ASP A C 1
ATOM 649 O O . ASP A 1 83 ? 6.204 -1.650 -28.695 1.00 97.88 83 ASP A O 1
ATOM 653 N N . TYR A 1 84 ? 6.786 -2.991 -26.999 1.00 98.00 84 TYR A N 1
ATOM 654 C CA . TYR A 1 84 ? 5.801 -2.438 -26.076 1.00 98.00 84 TYR A CA 1
ATOM 655 C C . TYR A 1 84 ? 6.051 -0.947 -25.818 1.00 98.00 84 TYR A C 1
ATOM 657 O O . TYR A 1 84 ? 7.100 -0.519 -25.334 1.00 98.00 84 TYR A O 1
ATOM 665 N N . GLU A 1 85 ? 5.024 -0.142 -26.068 1.00 96.88 85 GLU A N 1
ATOM 666 C CA . GLU A 1 85 ? 5.002 1.287 -25.775 1.00 96.88 85 GLU A CA 1
ATOM 667 C C . GLU A 1 85 ? 3.896 1.584 -24.764 1.00 96.88 85 GLU A C 1
ATOM 669 O O . GLU A 1 85 ? 2.739 1.242 -25.005 1.00 96.88 85 GLU A O 1
ATOM 674 N N . ARG A 1 86 ? 4.206 2.257 -23.650 1.00 96.12 86 ARG A N 1
ATOM 675 C CA . ARG A 1 86 ? 3.201 2.670 -22.659 1.00 96.12 86 ARG A CA 1
ATOM 676 C C . ARG A 1 86 ? 2.342 3.828 -23.195 1.00 96.12 86 ARG A C 1
ATOM 678 O O . ARG A 1 86 ? 2.671 4.992 -22.988 1.00 96.12 86 ARG A O 1
ATOM 685 N N . ARG A 1 87 ? 1.223 3.509 -23.851 1.00 96.44 87 ARG A N 1
ATOM 686 C CA . ARG A 1 87 ? 0.253 4.486 -24.385 1.00 96.44 87 ARG A CA 1
ATOM 687 C C . ARG A 1 87 ? -0.875 4.777 -23.397 1.00 96.44 87 ARG A C 1
ATOM 689 O O . ARG A 1 87 ? -1.447 3.845 -22.834 1.00 96.44 87 ARG A O 1
ATOM 696 N N . VAL A 1 88 ? -1.204 6.059 -23.215 1.00 94.62 88 VAL A N 1
ATOM 697 C CA . VAL A 1 88 ? -2.328 6.526 -22.387 1.00 94.62 88 VAL A CA 1
ATOM 698 C C . VAL A 1 88 ? -3.054 7.675 -23.116 1.00 94.62 88 VAL A C 1
ATOM 700 O O . VAL A 1 88 ? -2.452 8.737 -23.261 1.00 94.62 88 VAL A O 1
ATOM 703 N N . PRO A 1 89 ? -4.314 7.501 -23.563 1.00 93.81 89 PRO A N 1
ATOM 704 C CA . PRO A 1 89 ? -5.068 6.249 -23.582 1.00 93.81 89 PRO A CA 1
ATOM 705 C C . PRO A 1 89 ? -4.500 5.273 -24.621 1.00 93.81 89 PRO A C 1
ATOM 707 O O . PRO A 1 89 ? -3.816 5.661 -25.568 1.00 93.81 89 PRO A O 1
ATOM 710 N N . ARG A 1 90 ? -4.785 3.986 -24.445 1.00 94.56 90 ARG A N 1
ATOM 711 C CA . ARG A 1 90 ? -4.612 2.992 -25.514 1.00 94.56 90 ARG A CA 1
ATOM 712 C C . ARG A 1 90 ? -5.917 2.775 -26.286 1.00 94.56 90 ARG A C 1
ATOM 714 O O . ARG A 1 90 ? -5.854 2.435 -27.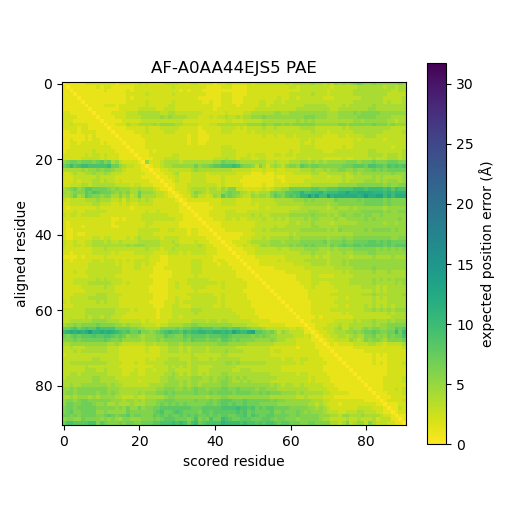466 1.00 94.56 90 ARG A O 1
ATOM 721 N N . TRP A 1 91 ? -7.046 3.014 -25.622 1.00 90.75 91 TRP A N 1
ATOM 722 C CA . TRP A 1 91 ? -8.402 3.014 -26.160 1.00 90.75 91 TRP A CA 1
ATOM 723 C C . TRP A 1 91 ? -9.194 4.132 -25.496 1.00 90.75 91 TRP A C 1
ATOM 725 O O . TRP A 1 91 ? -8.973 4.334 -24.277 1.00 90.75 91 TRP A O 1
#

pLDDT: mean 95.94, std 2.95, range [81.94, 98.62]

Radius of gyration: 18.46 Å; Cα contacts (8 Å, |Δi|>4): 42; chains: 1; bounding box: 39×24×50 Å

Solvent-accessible surface area (backbone atoms only — not comparable to full-atom values): 6264 Å² total; per-residue (Å²): 110,65,68,64,53,76,72,35,93,83,65,82,68,87,80,87,75,65,66,93,76,59,90,70,74,43,52,48,88,78,82,82,60,73,55,98,92,38,69,77,74,65,88,49,77,85,84,47,75,53,78,26,66,68,50,39,51,53,54,52,52,51,54,69,72,45,87,70,87,69,93,51,73,63,67,58,45,30,76,81,39,73,83,67,70,98,60,84,74,82,120

Nearest PDB structures (foldseek):
  3vdg-assembly1_A-2  TM=9.549E-01  e=3.052E-05  Mycolicibacterium smegmatis MC2 155
  3vfc-assembly1_A-2  TM=9.592E-01  e=4.345E-05  Mycolicibacterium smegmatis MC2 155
  4dhg-assembly2_D  TM=9.740E-01  e=1.089E-04  Thermobispora bispora DSM 43833
  4dhg-assembly1_A  TM=9.729E-01  e=1.168E-04  Thermobispora bispora DSM 43833
  3vc6-assembly1_A  TM=9.718E-01  e=1.550E-04  Thermobispora bispora DSM 43833

Mean predicted aligned error: 3.4 Å

Secondary structure (DSSP, 8-state):
-HHHHHT-TT--SPPP--HHHH---SBSS----EETTEEPPP-SSTTS--B-HHHHHHHHHHHHH-S--S--HHHHHHTT-TT----SS--

Sequence (91 aa):
MTHVAAATPNLSYDCDTHFPWTGVDVTEGVPFVFERGSLEVPKNPGLGISLDRHKLSIFAGLYEQTAMKERDDTAYMKLFEPDYERRVPRW

Foldseek 3Di:
DVVVCVVDPPNPDQDDDPVVVPPDDQWPDCQFDDDPNDGDQAPDPDRNIDGNVVSVVVVVVVCVVDPDPDDDPQVVVCVVVVPDDDDVPPD

Organism: NCBI:txid648995